Protein AF-X1HDN2-F1 (afdb_monomer_lite)

Sequence (45 aa):
LRRLIYEKEPEVALEQLIDYIRNTKSNDDFLKAIKASFDKEKKIK

Radius of gyration: 10.81 Å; chains: 1; bounding box: 23×25×20 Å

Secondary structure (DSSP, 8-state):
-HHHHTTS-HHHHHHHHHHHHHT-SSHHHHHHHHHHHHHHHHHH-

Foldseek 3Di:
DCVVCVPPDVVVVVVVLVVLVVPDPDPVSSVVVVVVVVVVVVVVD

pLDDT: mean 75.07, std 10.32, range [45.84, 88.56]

Structure (mmCIF, N/CA/C/O backbone):
data_AF-X1HDN2-F1
#
_entry.id   AF-X1HDN2-F1
#
loop_
_atom_site.group_PDB
_atom_site.id
_atom_site.type_symbol
_atom_site.label_atom_id
_atom_site.label_alt_id
_atom_site.label_comp_id
_atom_site.label_asym_id
_atom_site.label_entity_id
_atom_site.label_seq_id
_atom_site.pdbx_PDB_ins_code
_atom_site.Cartn_x
_atom_site.Cartn_y
_atom_site.Cartn_z
_atom_site.occupancy
_atom_site.B_iso_or_equiv
_atom_site.auth_seq_id
_atom_site.auth_comp_id
_atom_site.auth_asym_id
_atom_site.auth_atom_id
_atom_site.pdbx_PDB_model_num
ATOM 1 N N . LEU A 1 1 ? -8.625 3.428 -4.866 1.00 60.62 1 LEU A N 1
ATOM 2 C CA . LEU A 1 1 ? -8.275 4.717 -4.225 1.00 60.62 1 LEU A CA 1
ATOM 3 C C . LEU A 1 1 ? -9.447 5.380 -3.513 1.00 60.62 1 LEU A C 1
ATOM 5 O O . LEU A 1 1 ? -9.383 5.470 -2.301 1.00 60.62 1 LEU A O 1
ATOM 9 N N . ARG A 1 2 ? -10.526 5.787 -4.205 1.00 62.12 2 ARG A N 1
ATOM 10 C CA . ARG A 1 2 ? -11.628 6.565 -3.592 1.00 62.12 2 ARG A CA 1
ATOM 11 C C . ARG A 1 2 ? -12.221 5.951 -2.310 1.00 62.12 2 ARG A C 1
ATOM 13 O O . ARG A 1 2 ? -12.545 6.691 -1.402 1.00 62.12 2 ARG A O 1
ATOM 20 N N . ARG A 1 3 ? -12.301 4.617 -2.209 1.00 65.50 3 ARG A N 1
ATOM 21 C CA . ARG A 1 3 ? -12.743 3.902 -0.992 1.00 65.50 3 ARG A CA 1
ATOM 22 C C . ARG A 1 3 ? -11.682 3.771 0.119 1.00 65.50 3 ARG A C 1
ATOM 24 O O . ARG A 1 3 ? -12.076 3.648 1.261 1.00 65.50 3 ARG A O 1
ATOM 31 N N . LEU A 1 4 ? -10.380 3.821 -0.193 1.00 61.44 4 LEU A N 1
ATOM 32 C CA . LEU A 1 4 ? -9.276 3.748 0.798 1.00 61.44 4 LEU A CA 1
ATOM 33 C C . LEU A 1 4 ? -9.182 5.020 1.648 1.00 61.44 4 LEU A C 1
ATOM 35 O O . LEU A 1 4 ? -8.702 5.003 2.772 1.00 61.44 4 LEU A O 1
ATOM 39 N N . ILE A 1 5 ? -9.585 6.133 1.040 1.00 63.91 5 ILE A N 1
ATOM 40 C CA . ILE A 1 5 ? -9.439 7.488 1.568 1.00 63.91 5 ILE A CA 1
ATOM 41 C C . ILE A 1 5 ? -10.738 7.948 2.242 1.00 63.91 5 ILE A C 1
ATOM 43 O O . ILE A 1 5 ? -10.727 8.872 3.035 1.00 63.91 5 ILE A O 1
ATOM 47 N N . TYR A 1 6 ? -11.866 7.302 1.932 1.00 63.94 6 TYR A N 1
ATOM 48 C CA . TYR A 1 6 ? -13.194 7.759 2.341 1.00 63.94 6 TYR A CA 1
ATOM 49 C C . TYR A 1 6 ? -13.425 7.724 3.859 1.00 63.94 6 TYR A C 1
ATOM 51 O O . TYR A 1 6 ? -14.177 8.544 4.368 1.00 63.94 6 TYR A O 1
ATOM 59 N N . GLU A 1 7 ? -12.774 6.802 4.572 1.00 64.75 7 GLU A N 1
ATOM 60 C CA . GLU A 1 7 ? -12.876 6.665 6.035 1.00 64.75 7 GLU A CA 1
ATOM 61 C C . GLU A 1 7 ? -11.635 7.190 6.778 1.00 64.75 7 GLU A C 1
ATOM 63 O O . GLU A 1 7 ? -11.569 7.102 8.001 1.00 64.75 7 GLU A O 1
ATOM 68 N N . LYS A 1 8 ? -10.637 7.720 6.056 1.00 63.44 8 LYS A N 1
ATOM 69 C CA . LYS A 1 8 ? -9.419 8.277 6.655 1.00 63.44 8 LYS A CA 1
ATOM 70 C C . LYS A 1 8 ? -9.501 9.790 6.704 1.00 63.44 8 LYS A C 1
ATOM 72 O O . LYS A 1 8 ? -10.059 10.411 5.801 1.00 63.44 8 LYS A O 1
ATOM 77 N N . GLU A 1 9 ? -8.875 10.382 7.718 1.00 76.00 9 GLU A N 1
ATOM 78 C CA . GLU A 1 9 ? -8.648 11.821 7.699 1.00 76.00 9 GLU A CA 1
ATOM 79 C C . GLU A 1 9 ? -7.859 12.193 6.432 1.00 76.00 9 GLU A C 1
ATOM 81 O O . GLU A 1 9 ? -6.913 11.484 6.057 1.00 76.00 9 GLU A O 1
ATOM 86 N N . PRO A 1 10 ? -8.266 13.262 5.727 1.00 71.94 10 PRO A N 1
ATOM 87 C CA . PRO A 1 10 ? -7.730 13.599 4.412 1.00 71.94 10 PRO A CA 1
ATOM 88 C C . PRO A 1 10 ? -6.207 13.792 4.423 1.00 71.94 10 PRO A C 1
ATOM 90 O O . PRO A 1 10 ? -5.548 13.463 3.439 1.00 71.94 10 PRO A O 1
ATOM 93 N N . GLU A 1 11 ? -5.644 14.242 5.543 1.00 75.62 11 GLU A N 1
ATOM 94 C CA . GLU A 1 11 ? -4.202 14.412 5.752 1.00 75.62 11 GLU A CA 1
ATOM 95 C C . GLU A 1 11 ? -3.460 13.068 5.751 1.00 75.62 11 GLU A C 1
ATOM 97 O O . GLU A 1 11 ? -2.504 12.883 5.000 1.00 75.62 11 GLU A O 1
ATOM 102 N N . VAL A 1 12 ? -3.968 12.077 6.490 1.00 78.38 12 VAL A N 1
ATOM 103 C CA . VAL A 1 12 ? -3.388 10.723 6.565 1.00 78.38 12 VAL A CA 1
ATOM 104 C C . VAL A 1 12 ? -3.457 10.017 5.211 1.00 78.38 12 VAL A C 1
ATOM 106 O O . VAL A 1 12 ? -2.544 9.291 4.808 1.00 78.38 12 VAL A O 1
ATOM 109 N N . ALA A 1 13 ? -4.552 10.219 4.481 1.00 76.25 13 ALA A N 1
ATOM 110 C CA . ALA A 1 13 ? -4.707 9.661 3.148 1.00 76.25 13 ALA A CA 1
ATOM 111 C C . ALA A 1 13 ? -3.748 10.289 2.128 1.00 76.25 13 ALA A C 1
ATOM 113 O O . ALA A 1 13 ? -3.219 9.578 1.269 1.00 76.25 13 ALA A O 1
ATOM 114 N N . LEU A 1 14 ? -3.521 11.602 2.221 1.00 80.38 14 LEU A N 1
ATOM 115 C CA . LEU A 1 14 ? -2.558 12.314 1.388 1.00 80.38 14 LEU A CA 1
ATOM 116 C C . LEU A 1 14 ? -1.125 11.872 1.688 1.00 80.38 14 LEU A C 1
ATOM 118 O O . LEU A 1 14 ? -0.396 11.575 0.744 1.00 80.38 14 LEU A O 1
ATOM 122 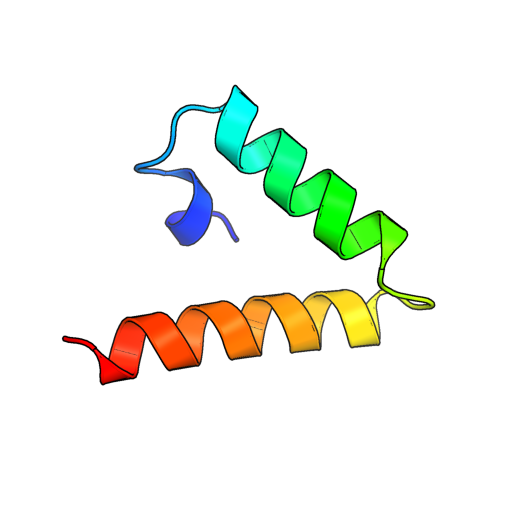N N . GLU A 1 15 ? -0.738 11.740 2.958 1.00 84.06 15 GLU A N 1
ATOM 123 C CA . GLU A 1 15 ? 0.595 11.240 3.320 1.00 84.06 15 GLU A CA 1
ATOM 124 C C . GLU A 1 15 ? 0.842 9.823 2.800 1.00 84.06 15 GLU A C 1
ATOM 126 O O . GLU A 1 15 ? 1.866 9.576 2.165 1.00 84.06 15 GLU A O 1
ATOM 131 N N . GLN A 1 16 ? -0.122 8.907 2.954 1.00 78.06 16 GLN A N 1
ATOM 132 C CA . GLN A 1 16 ? 0.022 7.560 2.395 1.00 78.06 16 GLN A CA 1
ATOM 133 C C . GLN A 1 16 ? 0.202 7.583 0.876 1.00 78.06 16 GLN A C 1
ATOM 135 O O . GLN A 1 16 ? 1.015 6.830 0.341 1.00 78.06 16 GLN A O 1
ATOM 140 N N . LEU A 1 17 ? -0.536 8.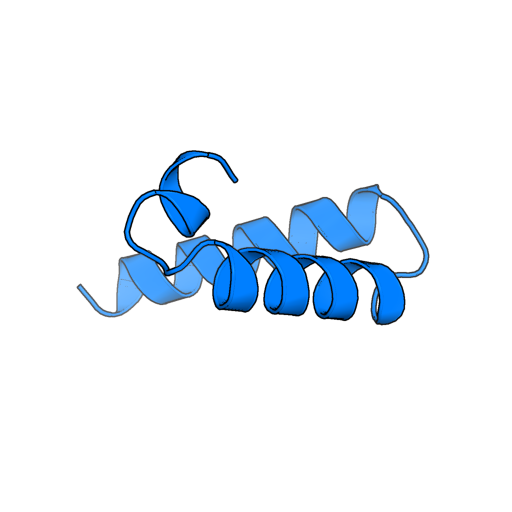439 0.165 1.00 81.00 17 LEU A N 1
ATOM 141 C CA . LEU A 1 17 ? -0.378 8.582 -1.282 1.00 81.00 17 LEU A CA 1
ATOM 142 C C . LEU A 1 17 ? 0.997 9.132 -1.655 1.00 81.00 17 LEU A C 1
ATOM 144 O O . LEU A 1 17 ? 1.615 8.613 -2.586 1.00 81.00 17 LEU A O 1
ATOM 148 N N . ILE A 1 18 ? 1.480 10.139 -0.928 1.00 84.31 18 ILE A N 1
ATOM 149 C CA . ILE A 1 18 ? 2.811 10.718 -1.125 1.00 84.31 18 ILE A CA 1
ATOM 150 C C . ILE A 1 18 ? 3.883 9.647 -0.911 1.00 84.31 18 ILE A C 1
ATOM 152 O O . ILE A 1 18 ? 4.755 9.488 -1.765 1.00 84.31 18 ILE A O 1
ATOM 156 N N . ASP A 1 19 ? 3.792 8.857 0.155 1.00 83.81 19 ASP A N 1
ATOM 157 C CA . ASP A 1 19 ? 4.741 7.777 0.428 1.00 83.81 19 ASP A CA 1
ATOM 158 C C . ASP A 1 19 ? 4.723 6.692 -0.649 1.00 83.81 19 ASP A C 1
ATOM 160 O O . ASP A 1 19 ? 5.784 6.225 -1.071 1.00 83.81 19 ASP A O 1
ATOM 164 N N . TYR A 1 20 ? 3.548 6.310 -1.156 1.00 80.88 20 TYR A N 1
ATOM 165 C CA . TYR A 1 20 ? 3.471 5.358 -2.264 1.00 80.88 20 TYR A CA 1
ATOM 166 C C . TYR A 1 20 ? 4.088 5.920 -3.547 1.00 80.88 20 TYR A C 1
ATOM 168 O O . TYR A 1 20 ? 4.795 5.190 -4.240 1.00 80.88 20 TYR A O 1
ATOM 176 N N . ILE A 1 21 ? 3.875 7.201 -3.858 1.00 82.56 21 ILE A N 1
ATOM 177 C CA . ILE A 1 21 ? 4.481 7.852 -5.030 1.00 82.56 21 ILE A CA 1
ATOM 178 C C . ILE A 1 21 ? 6.005 7.927 -4.874 1.00 82.56 21 ILE A C 1
ATOM 180 O O . ILE A 1 21 ? 6.732 7.601 -5.807 1.00 82.56 21 ILE A O 1
ATOM 184 N N . ARG A 1 22 ? 6.513 8.289 -3.691 1.00 85.81 22 ARG A N 1
ATOM 185 C CA . ARG A 1 22 ? 7.962 8.390 -3.435 1.00 85.81 22 ARG A CA 1
ATOM 186 C C . ARG A 1 22 ? 8.672 7.040 -3.485 1.00 85.81 22 ARG A C 1
ATOM 188 O O . ARG A 1 22 ? 9.839 6.986 -3.863 1.00 85.81 22 ARG A O 1
ATOM 195 N N . ASN A 1 23 ? 7.976 5.964 -3.123 1.00 82.75 23 ASN A N 1
ATOM 196 C CA . ASN A 1 23 ? 8.532 4.612 -3.094 1.00 82.75 23 ASN A CA 1
ATOM 197 C C . ASN A 1 23 ? 8.312 3.819 -4.391 1.00 82.75 23 ASN A C 1
ATOM 199 O O . ASN A 1 23 ? 8.704 2.653 -4.464 1.00 82.75 23 ASN A O 1
ATOM 203 N N . THR A 1 24 ? 7.702 4.413 -5.419 1.00 83.69 24 THR A N 1
ATOM 204 C CA . THR A 1 24 ? 7.427 3.728 -6.688 1.00 83.69 24 THR A CA 1
ATOM 205 C C . THR A 1 24 ? 8.104 4.448 -7.844 1.00 83.69 24 THR A C 1
ATOM 207 O O . THR A 1 24 ? 8.089 5.669 -7.950 1.00 83.69 24 THR A O 1
ATOM 210 N N . LYS A 1 25 ? 8.764 3.680 -8.719 1.00 83.69 25 LYS A N 1
ATOM 211 C CA . LYS A 1 25 ? 9.497 4.235 -9.868 1.00 83.69 25 LYS A CA 1
ATOM 212 C C . LYS A 1 25 ? 8.588 4.536 -11.058 1.00 83.69 25 LYS A C 1
ATOM 214 O O . LYS A 1 25 ? 8.978 5.292 -11.943 1.00 83.69 25 LYS A O 1
ATOM 219 N N . SER A 1 26 ? 7.409 3.921 -11.104 1.00 88.56 26 SER A N 1
ATOM 220 C CA . SER A 1 26 ? 6.459 4.047 -12.202 1.00 88.56 26 SER A CA 1
ATOM 221 C C . SER A 1 26 ? 5.017 4.047 -11.698 1.00 88.56 26 SER A C 1
ATOM 223 O O . SER A 1 26 ? 4.706 3.491 -10.643 1.00 88.56 26 SER A O 1
ATOM 225 N N . ASN A 1 27 ? 4.112 4.619 -12.495 1.00 81.62 27 ASN A N 1
ATOM 226 C CA . ASN A 1 27 ? 2.676 4.604 -12.202 1.00 81.62 27 ASN A CA 1
ATOM 227 C C . ASN A 1 27 ? 2.112 3.173 -12.113 1.00 81.62 27 ASN A C 1
ATOM 229 O O . ASN A 1 27 ? 1.144 2.936 -11.394 1.00 81.62 27 ASN A O 1
ATOM 233 N N . ASP A 1 28 ? 2.715 2.213 -12.818 1.00 87.62 28 ASP A N 1
ATOM 234 C CA . ASP A 1 28 ? 2.307 0.807 -12.772 1.00 87.62 28 ASP A CA 1
ATOM 235 C C . ASP A 1 28 ? 2.673 0.163 -11.421 1.00 87.62 28 ASP A C 1
A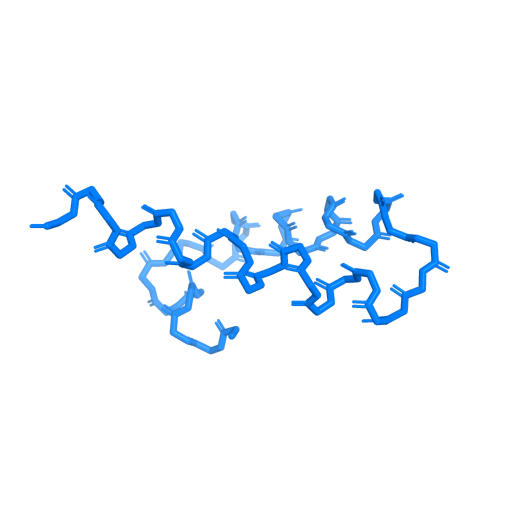TOM 237 O O . ASP A 1 28 ? 1.847 -0.515 -10.803 1.00 87.62 28 ASP A O 1
ATOM 241 N N . ASP A 1 29 ? 3.870 0.464 -10.902 1.00 84.56 29 ASP A N 1
ATOM 242 C CA . ASP A 1 29 ? 4.303 0.044 -9.562 1.00 84.56 29 ASP A CA 1
ATOM 243 C C . ASP A 1 29 ? 3.433 0.672 -8.468 1.00 84.56 29 ASP A C 1
ATOM 245 O O . ASP A 1 29 ? 3.038 -0.013 -7.521 1.00 84.56 29 ASP A O 1
ATOM 249 N N . PHE A 1 30 ? 3.063 1.946 -8.631 1.00 84.50 30 PHE A N 1
ATOM 250 C CA . PHE A 1 30 ? 2.113 2.630 -7.754 1.00 84.50 30 PHE A CA 1
ATOM 251 C C . PHE A 1 30 ? 0.765 1.906 -7.695 1.00 84.50 30 PHE A C 1
ATOM 253 O O . PHE A 1 30 ? 0.276 1.573 -6.612 1.00 84.50 30 PHE A O 1
ATOM 260 N N . LEU A 1 31 ? 0.173 1.590 -8.850 1.00 83.50 31 LEU A N 1
ATOM 261 C CA . LEU A 1 31 ? -1.114 0.895 -8.902 1.00 83.50 31 LEU A CA 1
ATOM 262 C C . LEU A 1 31 ? -1.037 -0.516 -8.301 1.00 83.50 31 LEU A C 1
ATOM 264 O O . LEU A 1 31 ? -1.970 -0.930 -7.603 1.00 83.50 31 LEU A O 1
ATOM 268 N N . LYS A 1 32 ? 0.072 -1.237 -8.510 1.00 85.88 32 LYS A N 1
ATOM 269 C CA . LYS A 1 32 ? 0.322 -2.549 -7.891 1.00 85.88 32 LYS A CA 1
ATOM 270 C C . LYS A 1 32 ? 0.441 -2.457 -6.369 1.00 85.88 32 LYS A C 1
ATOM 272 O O . LYS A 1 32 ? -0.199 -3.251 -5.678 1.00 85.88 32 LYS A O 1
ATOM 277 N N . ALA A 1 33 ? 1.192 -1.487 -5.849 1.00 82.62 33 ALA A N 1
ATOM 278 C CA . ALA A 1 33 ? 1.363 -1.277 -4.411 1.00 82.62 33 ALA A CA 1
ATOM 279 C C . ALA A 1 33 ? 0.028 -0.952 -3.723 1.00 82.62 33 ALA A C 1
ATOM 281 O O . ALA A 1 33 ? -0.325 -1.570 -2.715 1.00 82.62 33 ALA A O 1
ATOM 282 N N . ILE A 1 3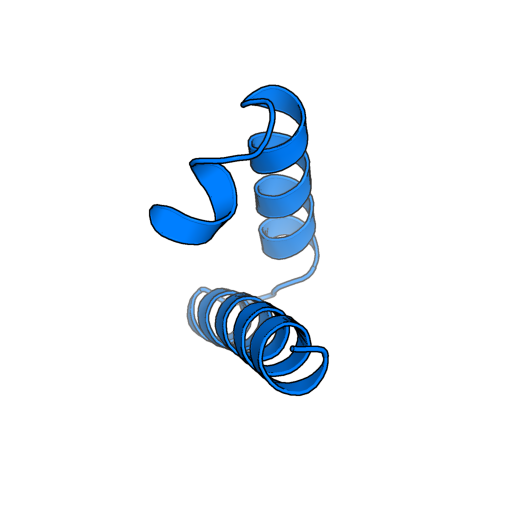4 ? -0.766 -0.060 -4.323 1.00 81.94 34 ILE A N 1
ATOM 283 C CA . ILE A 1 34 ? -2.106 0.271 -3.828 1.00 81.94 34 ILE A CA 1
ATOM 284 C C . ILE A 1 34 ? -3.012 -0.966 -3.834 1.00 81.94 34 ILE A C 1
ATOM 286 O O . ILE A 1 34 ? -3.691 -1.234 -2.842 1.00 81.94 34 ILE A O 1
ATOM 290 N N . LYS A 1 35 ? -3.017 -1.746 -4.922 1.00 82.62 35 LYS A N 1
ATOM 291 C CA . LYS A 1 35 ? -3.840 -2.960 -5.038 1.00 82.62 35 LYS A CA 1
ATOM 292 C C . LYS A 1 35 ? -3.465 -4.011 -3.985 1.00 82.62 35 LYS A C 1
ATOM 294 O O . LYS A 1 35 ? -4.356 -4.552 -3.339 1.00 82.62 35 LYS A O 1
ATOM 299 N N . ALA A 1 36 ? -2.171 -4.233 -3.754 1.00 83.06 36 ALA A N 1
ATOM 300 C CA . ALA A 1 36 ? -1.681 -5.147 -2.722 1.00 83.06 36 ALA A CA 1
ATOM 301 C C . ALA A 1 36 ? -2.087 -4.714 -1.300 1.00 83.06 36 ALA A C 1
ATOM 303 O O . ALA A 1 36 ? -2.402 -5.564 -0.465 1.00 83.06 36 ALA A O 1
ATOM 304 N N . SER A 1 37 ? -2.118 -3.404 -1.035 1.00 74.62 37 SER A N 1
ATOM 305 C CA . SER A 1 37 ? -2.584 -2.850 0.242 1.00 74.62 37 SER A CA 1
ATOM 306 C C . SER A 1 37 ? -4.064 -3.175 0.497 1.00 74.62 37 SER A C 1
ATOM 308 O O . SER A 1 37 ? -4.414 -3.679 1.563 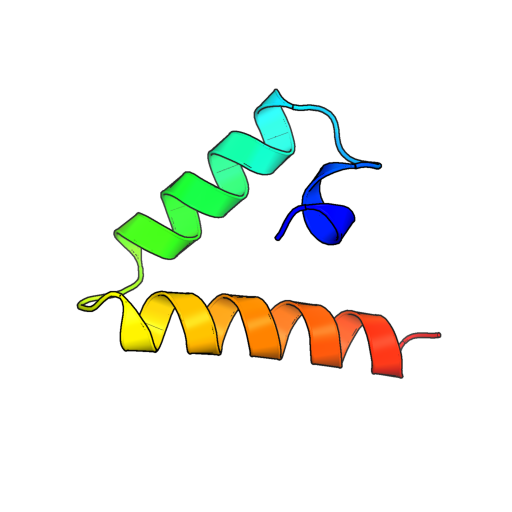1.00 74.62 37 SER A O 1
ATOM 310 N N . PHE A 1 38 ? -4.920 -3.015 -0.521 1.00 73.12 38 PHE A N 1
ATOM 311 C CA . PHE A 1 38 ? -6.339 -3.389 -0.442 1.00 73.12 38 PHE A CA 1
ATOM 312 C C . PHE A 1 38 ? -6.569 -4.897 -0.269 1.00 73.12 38 PHE A C 1
ATOM 314 O O . PHE A 1 38 ? -7.461 -5.300 0.476 1.00 73.12 38 PHE A O 1
ATOM 321 N N . ASP A 1 39 ? -5.801 -5.740 -0.965 1.00 76.88 39 ASP A N 1
ATOM 322 C CA . ASP A 1 39 ? -5.918 -7.201 -0.846 1.00 76.88 39 ASP A CA 1
ATOM 323 C C . ASP A 1 39 ? -5.525 -7.697 0.557 1.00 76.88 39 ASP A C 1
ATOM 325 O O . ASP A 1 39 ? -6.133 -8.638 1.074 1.00 76.88 39 ASP A O 1
ATOM 329 N N . LYS A 1 40 ? -4.558 -7.037 1.213 1.00 69.69 40 LYS A N 1
ATOM 330 C CA . LYS A 1 40 ? -4.222 -7.297 2.623 1.00 69.69 40 LYS A CA 1
ATOM 331 C C . LYS A 1 40 ? -5.364 -6.929 3.568 1.00 69.69 40 LYS A C 1
ATOM 333 O O . LYS A 1 40 ? -5.704 -7.746 4.418 1.00 69.69 40 LYS A O 1
ATOM 338 N N . GLU A 1 41 ?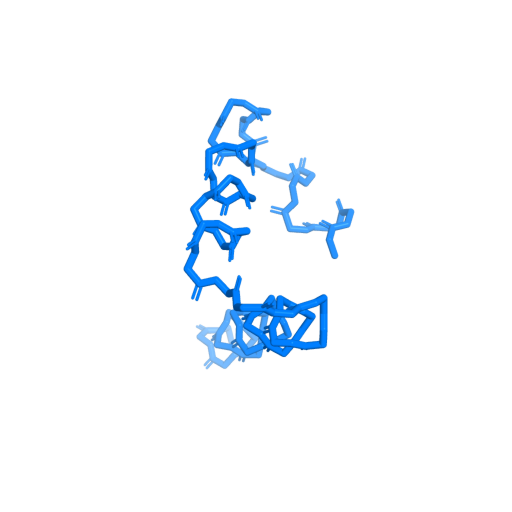 -5.984 -5.760 3.404 1.00 62.50 41 GLU A N 1
ATOM 339 C CA . GLU A 1 41 ? -7.139 -5.365 4.231 1.00 62.50 41 GLU A CA 1
ATOM 340 C C . GLU A 1 41 ? -8.332 -6.315 4.057 1.00 62.50 41 GLU A C 1
ATOM 342 O O . GLU A 1 41 ? -9.050 -6.600 5.013 1.00 62.50 41 GLU A O 1
ATOM 347 N N . LYS A 1 42 ? -8.518 -6.866 2.853 1.00 58.66 42 LYS A N 1
ATOM 348 C CA . LYS A 1 42 ? -9.586 -7.831 2.560 1.00 58.66 42 LYS A CA 1
ATOM 349 C C . LYS A 1 42 ? -9.399 -9.204 3.207 1.00 58.66 42 LYS A C 1
ATOM 351 O O . LYS A 1 42 ? -10.391 -9.894 3.384 1.00 58.66 42 LYS A O 1
ATOM 356 N N . LYS A 1 43 ? -8.160 -9.615 3.504 1.00 58.91 43 LYS A N 1
ATOM 357 C CA . LYS A 1 43 ? -7.840 -10.911 4.138 1.00 58.91 43 LYS A CA 1
ATOM 358 C C . LYS A 1 43 ? -7.875 -10.879 5.668 1.00 58.91 43 LYS A C 1
ATOM 360 O O . LYS A 1 43 ? -7.808 -11.935 6.284 1.00 58.91 43 LYS A O 1
ATOM 365 N N . ILE A 1 44 ? -7.897 -9.687 6.264 1.00 56.41 44 ILE A N 1
ATOM 366 C CA . ILE A 1 44 ? -7.931 -9.487 7.723 1.00 56.41 44 ILE A CA 1
ATOM 367 C C . ILE A 1 44 ? -9.385 -9.359 8.233 1.00 56.41 44 ILE A C 1
ATOM 369 O O . ILE A 1 44 ? -9.620 -9.455 9.435 1.00 56.41 44 ILE A O 1
ATOM 373 N N . LYS A 1 45 ? -10.359 -9.191 7.329 1.00 45.84 45 LYS A N 1
ATOM 374 C CA . LYS A 1 45 ? -11.802 -9.320 7.594 1.00 45.84 45 LYS A CA 1
ATOM 375 C C . LYS A 1 45 ? -12.289 -10.731 7.295 1.00 45.84 45 LYS A C 1
ATOM 377 O O . LYS A 1 45 ? -13.227 -11.157 8.000 1.00 45.84 45 LYS A O 1
#

Organism: NCBI:txid412755